Protein AF-A0A1V5H361-F1 (afdb_monomer)

Radius of gyration: 15.37 Å; Cα contacts (8 Å, |Δi|>4): 49; chains: 1; bounding box: 31×24×44 Å

Foldseek 3Di:
DLVVVVVVLLVVLLVQCVVVLVVLLVVLLVCCLVVPPVCVVVSVVVNVVSLVVSVVVCCVPVVVVQVVVVVSVDHPVNSSVVSSVVSVVVSVVSNVVSNVVD

Mean predicted aligned error: 3.35 Å

Solvent-accessible surface area (backbone atoms only — not comparable to full-atom values): 5645 Å² total; per-residue (Å²): 115,72,65,63,52,52,52,50,53,53,50,60,60,44,59,80,46,45,66,62,50,50,55,51,45,52,53,44,28,53,50,31,43,74,66,34,77,82,44,44,67,60,46,53,51,52,49,53,51,51,50,53,51,48,52,51,51,48,54,67,80,42,53,75,57,51,57,63,44,40,78,76,74,41,50,74,65,55,55,48,53,54,47,53,52,51,50,50,52,52,44,53,52,48,46,53,50,29,59,75,73,91

Structure (mmCIF, N/CA/C/O backbone):
data_AF-A0A1V5H361-F1
#
_entry.id   AF-A0A1V5H361-F1
#
loop_
_atom_site.group_PDB
_atom_site.id
_atom_site.type_symbol
_atom_site.label_atom_id
_atom_site.label_alt_id
_atom_site.label_comp_id
_atom_site.label_asym_id
_atom_site.label_entity_id
_atom_site.label_seq_id
_atom_site.pdbx_PDB_ins_code
_atom_site.Cartn_x
_atom_site.Cartn_y
_atom_site.Cartn_z
_atom_site.occupancy
_atom_site.B_iso_or_equiv
_atom_site.auth_seq_id
_atom_site.auth_comp_id
_atom_site.auth_asym_id
_atom_site.auth_atom_id
_atom_site.pdbx_PDB_model_num
ATOM 1 N N . MET A 1 1 ? 3.035 12.716 22.042 1.00 64.00 1 MET A N 1
ATOM 2 C CA . MET A 1 1 ? 2.766 11.291 22.373 1.00 64.00 1 MET A CA 1
ATOM 3 C C . MET A 1 1 ? 1.515 10.688 21.706 1.00 64.00 1 MET A C 1
ATOM 5 O O . MET A 1 1 ? 1.587 9.535 21.302 1.00 64.00 1 MET A O 1
ATOM 9 N N . LYS A 1 2 ? 0.393 11.415 21.514 1.00 77.88 2 LYS A N 1
ATOM 10 C CA . LYS A 1 2 ? -0.813 10.884 20.818 1.00 77.88 2 LYS A CA 1
ATOM 11 C C . LYS A 1 2 ? -0.576 10.493 19.344 1.00 77.88 2 LYS A C 1
ATOM 13 O O . LYS A 1 2 ? -1.083 9.472 18.900 1.00 77.88 2 LYS A O 1
ATOM 18 N N . PHE A 1 3 ? 0.237 11.259 18.613 1.00 83.25 3 PHE A N 1
ATOM 19 C CA . PHE A 1 3 ? 0.537 11.011 17.194 1.00 83.25 3 PHE A CA 1
ATOM 20 C C . PHE A 1 3 ? 1.268 9.677 16.944 1.00 83.25 3 PHE A C 1
ATOM 22 O O . PHE A 1 3 ? 0.835 8.878 16.122 1.00 83.25 3 PHE A O 1
ATOM 29 N N . ILE A 1 4 ? 2.312 9.385 17.728 1.00 89.56 4 ILE A N 1
ATOM 30 C CA . ILE A 1 4 ? 3.078 8.125 17.648 1.00 89.56 4 ILE A CA 1
ATOM 31 C C . ILE A 1 4 ? 2.168 6.913 17.892 1.00 89.56 4 ILE A C 1
ATOM 33 O O . ILE A 1 4 ? 2.276 5.894 17.212 1.00 89.56 4 ILE A O 1
ATOM 37 N N . ARG A 1 5 ? 1.232 7.033 18.841 1.00 89.50 5 ARG A N 1
ATOM 38 C CA . ARG A 1 5 ? 0.237 5.991 19.110 1.00 89.50 5 ARG A CA 1
ATOM 39 C C . ARG A 1 5 ? -0.659 5.746 17.896 1.00 89.50 5 ARG A C 1
ATOM 41 O O . ARG A 1 5 ? -0.875 4.594 17.540 1.00 89.50 5 ARG A O 1
ATOM 48 N N . ASN A 1 6 ? -1.142 6.804 17.250 1.00 90.19 6 ASN A N 1
ATOM 49 C CA . ASN A 1 6 ? -1.996 6.692 16.067 1.00 90.19 6 ASN A CA 1
ATOM 50 C C . ASN A 1 6 ? -1.270 5.998 14.904 1.00 90.19 6 ASN A C 1
ATOM 52 O O . ASN A 1 6 ? -1.844 5.107 14.283 1.00 90.19 6 ASN A O 1
ATOM 56 N N . ILE A 1 7 ? 0.005 6.331 14.670 1.00 90.62 7 ILE A N 1
ATOM 57 C CA . ILE A 1 7 ? 0.843 5.640 13.675 1.00 90.62 7 ILE A CA 1
ATOM 58 C C . ILE A 1 7 ? 0.968 4.155 14.013 1.00 90.62 7 ILE A C 1
ATOM 60 O O . ILE A 1 7 ? 0.773 3.311 13.145 1.00 90.62 7 ILE A O 1
ATOM 64 N N . ARG A 1 8 ? 1.248 3.820 15.280 1.00 92.88 8 ARG A N 1
ATOM 65 C CA . ARG A 1 8 ? 1.363 2.422 15.715 1.00 92.88 8 ARG A CA 1
ATOM 66 C C . ARG A 1 8 ? 0.076 1.642 15.451 1.00 92.88 8 ARG A C 1
ATOM 68 O O . ARG A 1 8 ? 0.147 0.520 14.975 1.00 92.88 8 ARG A O 1
ATOM 75 N N . ILE A 1 9 ? -1.084 2.233 15.732 1.00 92.88 9 ILE A N 1
ATOM 76 C CA . ILE A 1 9 ? -2.389 1.595 15.513 1.00 92.88 9 ILE A CA 1
ATOM 77 C C . ILE A 1 9 ? -2.632 1.340 14.020 1.00 92.88 9 ILE A C 1
ATOM 79 O O . ILE A 1 9 ? -3.011 0.232 13.644 1.00 92.88 9 ILE A O 1
ATOM 83 N N . LEU A 1 10 ? -2.366 2.336 13.170 1.00 93.06 10 LEU A N 1
ATOM 84 C CA . LEU A 1 10 ? -2.469 2.187 11.715 1.00 93.06 10 LEU A CA 1
ATOM 85 C C . LEU A 1 10 ? -1.511 1.115 11.189 1.00 93.06 10 LEU A C 1
ATOM 87 O O . LEU A 1 10 ? -1.896 0.310 10.345 1.00 93.06 10 LEU A O 1
ATOM 91 N N . PHE A 1 11 ? -0.291 1.057 11.725 1.00 92.81 11 PHE A N 1
ATOM 92 C CA . PHE A 1 11 ? 0.686 0.033 11.371 1.00 92.81 11 PHE A CA 1
ATOM 93 C C . PHE A 1 11 ? 0.241 -1.371 11.800 1.00 92.81 11 PHE A C 1
ATOM 95 O O . PHE A 1 11 ? 0.367 -2.317 11.025 1.00 92.81 11 PHE A O 1
ATOM 102 N N . THR A 1 12 ? -0.340 -1.517 12.996 1.00 94.00 12 THR A N 1
ATOM 103 C CA . THR A 1 12 ? -0.924 -2.791 13.447 1.00 94.00 12 THR A CA 1
ATOM 104 C C . THR A 1 12 ? -2.021 -3.262 12.496 1.00 94.00 12 THR A C 1
ATOM 106 O O . THR A 1 12 ? -2.045 -4.440 12.148 1.00 94.00 12 THR A O 1
ATOM 109 N N . PHE A 1 13 ? -2.876 -2.350 12.023 1.00 94.19 13 PHE A N 1
ATOM 110 C CA . PHE A 1 13 ? -3.905 -2.675 11.037 1.00 94.19 13 PHE A CA 1
ATOM 111 C C . PHE A 1 13 ? -3.300 -3.051 9.673 1.00 94.19 13 PHE A C 1
ATOM 113 O O . PHE A 1 13 ? -3.669 -4.059 9.075 1.00 94.19 13 PHE A O 1
ATOM 120 N N . TYR A 1 14 ? -2.316 -2.290 9.195 1.00 93.50 14 TYR A N 1
ATOM 121 C CA . TYR A 1 14 ? -1.629 -2.563 7.929 1.00 93.50 14 TYR A CA 1
ATOM 122 C C . TYR A 1 14 ? -0.925 -3.935 7.918 1.00 93.50 14 TYR A C 1
ATOM 124 O O . TYR A 1 14 ? -0.842 -4.601 6.885 1.00 93.50 14 TYR A O 1
ATOM 132 N N . ARG A 1 15 ? -0.492 -4.423 9.089 1.00 92.81 15 ARG A N 1
ATOM 133 C CA . ARG A 1 15 ? 0.177 -5.722 9.243 1.00 92.81 15 ARG A CA 1
ATOM 134 C C . ARG A 1 15 ? -0.655 -6.917 8.766 1.00 92.81 15 ARG A C 1
ATOM 136 O O . ARG A 1 15 ? -0.058 -7.931 8.418 1.00 92.81 15 ARG A O 1
ATOM 143 N N . TYR A 1 16 ? -1.988 -6.828 8.714 1.00 92.38 16 TYR A N 1
ATOM 144 C CA . TYR A 1 16 ? -2.809 -7.951 8.235 1.00 92.38 16 TYR A CA 1
ATOM 145 C C . TYR A 1 16 ? -2.553 -8.307 6.767 1.00 92.38 16 TYR A C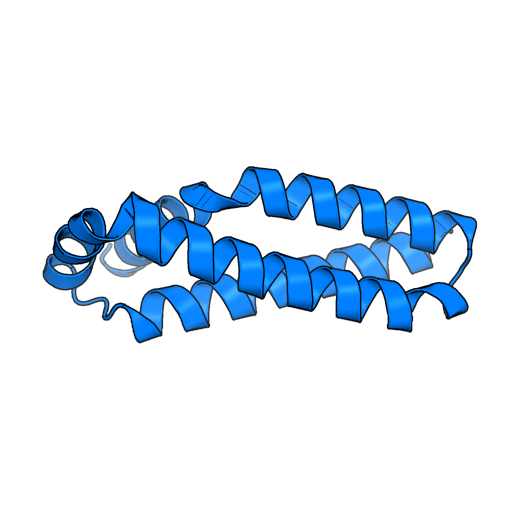 1
ATOM 147 O O . TYR A 1 16 ? -2.738 -9.462 6.398 1.00 92.38 16 TYR A O 1
ATOM 155 N N . PHE A 1 17 ? -2.137 -7.348 5.935 1.00 92.69 17 PHE A N 1
ATOM 156 C CA . PHE A 1 17 ? -1.958 -7.569 4.496 1.00 92.69 17 PHE A CA 1
ATOM 157 C C . PHE A 1 17 ? -0.622 -7.049 3.946 1.00 92.69 17 PHE A C 1
ATOM 159 O O . PHE A 1 17 ? -0.367 -7.178 2.750 1.00 92.69 17 PHE A O 1
ATOM 166 N N . ILE A 1 18 ? 0.264 -6.527 4.804 1.00 94.25 18 ILE A N 1
ATOM 167 C CA . ILE A 1 18 ? 1.575 -5.996 4.401 1.00 94.25 18 ILE A CA 1
ATOM 168 C C . ILE A 1 18 ? 2.401 -7.004 3.591 1.00 94.25 18 ILE A C 1
ATOM 170 O O . ILE A 1 18 ? 2.980 -6.637 2.576 1.00 94.25 18 ILE A O 1
ATOM 174 N N . TRP A 1 19 ? 2.420 -8.277 3.993 1.00 92.94 19 TRP A N 1
ATOM 175 C CA . TRP A 1 19 ? 3.198 -9.311 3.305 1.00 92.94 19 TRP A CA 1
ATOM 176 C C . TRP A 1 19 ? 2.664 -9.592 1.905 1.00 92.94 19 TRP A C 1
ATOM 178 O O . TRP A 1 19 ? 3.434 -9.636 0.950 1.00 92.94 19 TRP A O 1
ATOM 188 N N . VAL A 1 20 ? 1.339 -9.692 1.776 1.00 93.62 20 VAL A N 1
ATOM 189 C CA . VAL A 1 20 ? 0.671 -9.847 0.479 1.00 93.62 20 VAL A CA 1
ATOM 190 C C . VAL A 1 20 ? 0.996 -8.652 -0.415 1.00 93.62 20 VAL A C 1
ATOM 192 O O . VAL A 1 20 ? 1.393 -8.827 -1.564 1.00 93.62 20 VAL A O 1
ATOM 195 N N . SER A 1 21 ? 0.902 -7.437 0.129 1.00 94.94 21 SER A N 1
ATOM 196 C CA . SER A 1 21 ? 1.201 -6.216 -0.616 1.00 94.94 21 SER A CA 1
ATOM 197 C C . SER A 1 21 ? 2.662 -6.140 -1.069 1.00 94.94 21 SER A C 1
ATOM 199 O O . SER A 1 21 ? 2.920 -5.842 -2.233 1.00 94.94 21 SER A O 1
ATOM 201 N N . ILE A 1 22 ? 3.622 -6.467 -0.197 1.00 95.50 22 ILE A N 1
ATOM 202 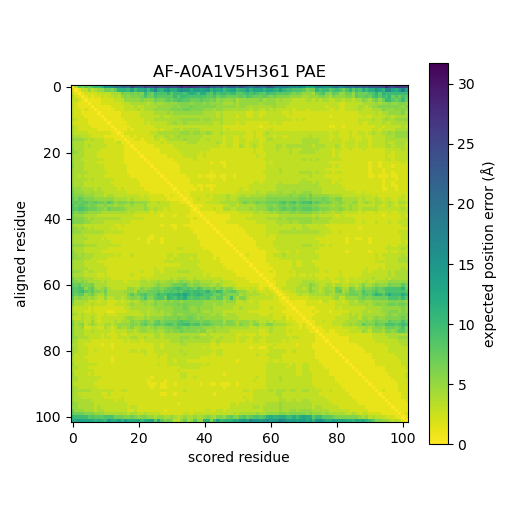C CA . ILE A 1 22 ? 5.056 -6.466 -0.525 1.00 95.50 22 ILE A CA 1
ATOM 203 C C . ILE A 1 22 ? 5.362 -7.465 -1.642 1.00 95.50 22 ILE A C 1
ATOM 205 O O . ILE A 1 22 ? 6.042 -7.101 -2.599 1.00 95.50 22 ILE A O 1
ATOM 209 N N . CYS A 1 23 ? 4.844 -8.694 -1.560 1.00 96.38 23 CYS A N 1
ATOM 210 C CA . CYS A 1 23 ? 5.057 -9.706 -2.595 1.00 96.38 23 CYS A CA 1
ATOM 211 C C . CYS A 1 23 ? 4.522 -9.250 -3.957 1.00 96.38 23 CYS A C 1
ATOM 213 O O . CYS A 1 23 ? 5.207 -9.386 -4.970 1.00 96.38 23 CYS A O 1
ATOM 215 N N . ILE A 1 24 ? 3.325 -8.659 -3.979 1.00 96.69 24 ILE A N 1
ATOM 216 C CA . ILE A 1 24 ? 2.712 -8.152 -5.211 1.00 96.69 24 ILE A CA 1
ATOM 217 C C . ILE A 1 24 ? 3.493 -6.955 -5.752 1.00 96.69 24 ILE A C 1
ATOM 219 O O . ILE A 1 24 ? 3.775 -6.904 -6.945 1.00 96.69 24 ILE A O 1
ATOM 223 N N . ASN A 1 25 ? 3.905 -6.023 -4.891 1.00 97.06 25 ASN A N 1
ATOM 224 C CA . ASN A 1 25 ? 4.710 -4.874 -5.299 1.00 97.06 25 ASN A CA 1
ATOM 225 C C . ASN A 1 25 ? 6.059 -5.314 -5.884 1.00 97.06 25 ASN A C 1
ATOM 227 O O . ASN A 1 25 ? 6.462 -4.790 -6.918 1.00 97.06 25 ASN A O 1
ATOM 231 N N . ALA A 1 26 ? 6.732 -6.291 -5.269 1.00 96.88 26 ALA A N 1
ATOM 232 C CA . ALA A 1 26 ? 7.994 -6.835 -5.765 1.00 96.88 26 ALA A CA 1
ATOM 233 C C . ALA A 1 26 ? 7.823 -7.540 -7.121 1.00 96.88 26 ALA A C 1
ATOM 235 O O . ALA A 1 26 ? 8.606 -7.303 -8.041 1.00 96.88 26 ALA A O 1
ATOM 236 N N . ALA A 1 27 ? 6.768 -8.348 -7.278 1.00 97.12 27 ALA A N 1
ATOM 237 C CA . ALA A 1 27 ? 6.447 -8.989 -8.552 1.00 97.12 27 ALA A CA 1
ATOM 238 C C . ALA A 1 27 ? 6.158 -7.950 -9.649 1.00 97.12 27 ALA A C 1
ATOM 240 O O . ALA A 1 27 ? 6.716 -8.031 -10.742 1.00 97.12 27 ALA A O 1
ATOM 241 N N . CYS A 1 28 ? 5.347 -6.930 -9.350 1.00 97.19 28 CYS A N 1
ATOM 242 C CA . CYS A 1 28 ? 5.074 -5.835 -10.278 1.00 97.19 28 CYS A CA 1
ATOM 243 C C . CYS A 1 28 ? 6.347 -5.067 -10.652 1.00 97.19 28 CYS A C 1
ATOM 245 O O . CYS A 1 28 ? 6.560 -4.789 -11.829 1.00 97.19 28 CYS A O 1
ATOM 247 N N . ALA A 1 29 ? 7.205 -4.757 -9.679 1.00 97.12 29 ALA A N 1
ATOM 248 C CA . ALA A 1 29 ? 8.469 -4.070 -9.918 1.00 97.12 29 ALA A CA 1
ATOM 249 C C . ALA A 1 29 ? 9.371 -4.866 -10.872 1.00 97.12 29 ALA A C 1
ATOM 251 O O . ALA A 1 29 ? 9.883 -4.308 -11.839 1.00 97.12 29 ALA A O 1
ATOM 252 N N . TYR A 1 30 ? 9.503 -6.177 -10.657 1.00 96.88 30 TYR A N 1
ATOM 253 C CA . TYR A 1 30 ? 10.283 -7.058 -11.527 1.00 96.88 30 TYR A CA 1
ATOM 254 C C . TYR A 1 30 ? 9.712 -7.141 -12.954 1.00 96.88 30 TYR A C 1
ATOM 256 O O . TYR A 1 30 ? 10.452 -7.068 -13.940 1.00 96.88 30 TYR A O 1
ATOM 264 N N . ILE A 1 31 ? 8.386 -7.247 -13.089 1.00 96.69 31 ILE A N 1
ATOM 265 C CA . ILE A 1 31 ? 7.725 -7.279 -14.403 1.00 96.69 31 ILE A CA 1
ATOM 266 C C . ILE A 1 31 ? 7.909 -5.941 -15.132 1.00 96.69 31 ILE A C 1
ATOM 268 O O . ILE A 1 31 ? 8.166 -5.936 -16.336 1.00 96.69 31 ILE A O 1
ATOM 272 N N . LEU A 1 32 ? 7.820 -4.812 -14.423 1.00 96.94 32 LEU A N 1
ATOM 273 C CA . LEU A 1 32 ? 8.062 -3.488 -14.999 1.00 96.94 32 LEU A CA 1
ATOM 274 C C . LEU A 1 32 ? 9.520 -3.321 -15.433 1.00 96.94 32 LEU A C 1
ATOM 276 O O . LEU A 1 32 ? 9.779 -2.828 -16.526 1.00 96.94 32 LEU A O 1
ATOM 280 N N . TRP A 1 33 ? 10.466 -3.748 -14.599 1.00 95.88 33 TRP A N 1
ATOM 281 C CA . TRP A 1 33 ? 11.893 -3.675 -14.899 1.00 95.88 33 TRP A CA 1
ATOM 282 C C . TRP A 1 33 ? 12.269 -4.529 -16.123 1.00 95.88 33 TRP A C 1
ATOM 284 O O . TRP A 1 33 ? 13.069 -4.111 -16.951 1.00 95.88 33 TRP A O 1
ATOM 294 N N . SER A 1 34 ? 11.632 -5.684 -16.328 1.00 95.31 34 SER A N 1
ATOM 295 C CA . SER A 1 34 ? 11.872 -6.517 -17.519 1.00 95.31 34 SER A CA 1
ATOM 296 C C . SER A 1 34 ? 11.159 -6.002 -18.780 1.00 95.31 34 SER A C 1
ATOM 298 O O . SER A 1 34 ? 11.784 -5.887 -19.834 1.00 95.31 34 SER A O 1
ATOM 300 N N . ASN A 1 35 ? 9.878 -5.629 -18.689 1.00 94.94 35 ASN A N 1
ATOM 301 C CA . ASN A 1 35 ? 9.033 -5.313 -19.855 1.00 94.94 35 ASN A CA 1
ATOM 302 C C . ASN A 1 35 ? 8.937 -3.812 -20.182 1.00 94.94 35 ASN A C 1
ATOM 304 O O . ASN A 1 35 ? 8.502 -3.432 -21.268 1.00 94.94 35 ASN A O 1
ATOM 308 N N . GLY A 1 36 ? 9.354 -2.940 -19.266 1.00 92.62 36 GLY A N 1
ATOM 309 C CA . GLY A 1 36 ? 9.269 -1.491 -19.406 1.00 92.62 36 GLY A CA 1
ATOM 310 C C . GLY A 1 36 ? 7.887 -0.909 -19.121 1.00 92.62 36 GLY A C 1
ATOM 311 O O . GLY A 1 36 ? 6.963 -1.584 -18.664 1.00 92.62 36 GLY A O 1
ATOM 312 N N . ILE A 1 37 ? 7.739 0.385 -19.421 1.00 94.6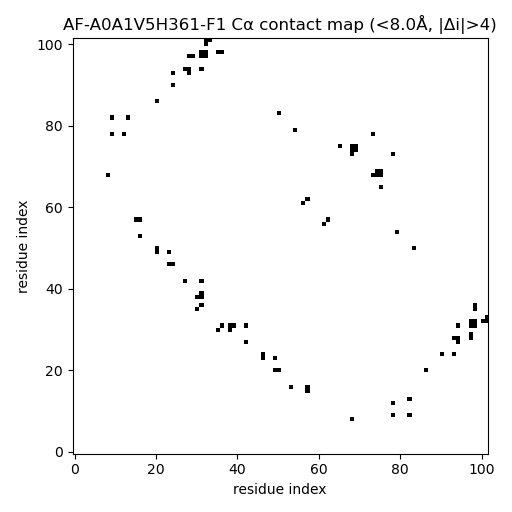2 37 ILE A N 1
ATOM 313 C CA . ILE A 1 37 ? 6.559 1.180 -19.049 1.00 94.62 37 ILE A CA 1
ATOM 314 C C . ILE A 1 37 ? 5.248 0.678 -19.677 1.00 94.62 37 ILE A C 1
ATOM 316 O O . ILE A 1 37 ? 4.181 0.875 -19.100 1.00 94.62 37 ILE A O 1
ATOM 320 N N . GLY A 1 38 ? 5.309 -0.032 -20.810 1.00 94.50 38 GLY A N 1
ATOM 321 C CA . GLY A 1 38 ? 4.129 -0.611 -21.463 1.00 94.50 38 GLY A CA 1
ATOM 322 C C . GLY A 1 38 ? 3.353 -1.590 -20.572 1.00 94.50 38 GLY A C 1
ATOM 323 O O . GLY A 1 38 ? 2.128 -1.665 -20.661 1.00 94.50 38 GLY A O 1
ATOM 324 N N . ALA A 1 39 ? 4.036 -2.273 -19.646 1.00 94.62 39 ALA A N 1
ATOM 325 C CA . ALA A 1 39 ? 3.404 -3.185 -18.692 1.00 94.62 39 ALA A CA 1
ATOM 326 C C . ALA A 1 39 ? 2.670 -2.459 -17.545 1.00 94.62 39 ALA A C 1
ATOM 328 O O . ALA A 1 39 ? 1.802 -3.051 -16.901 1.00 94.62 39 ALA A O 1
ATOM 329 N N . TYR A 1 40 ? 2.961 -1.174 -17.297 1.00 95.25 40 TYR A N 1
ATOM 330 C CA . TYR A 1 40 ? 2.471 -0.437 -16.126 1.00 95.25 40 TYR A CA 1
ATOM 331 C C . TYR A 1 40 ? 0.945 -0.448 -15.998 1.00 95.25 40 TYR A C 1
ATOM 333 O O . TYR A 1 40 ? 0.423 -0.669 -14.907 1.00 95.25 40 TYR A O 1
ATOM 341 N N . LYS A 1 41 ? 0.216 -0.265 -17.108 1.00 96.56 41 LYS A N 1
ATOM 342 C CA . LYS A 1 41 ? -1.255 -0.244 -17.094 1.00 96.56 41 LYS A CA 1
ATOM 343 C C . LYS A 1 41 ? -1.827 -1.546 -16.524 1.00 96.56 41 LYS A C 1
ATOM 345 O O . LYS A 1 41 ? -2.717 -1.495 -15.682 1.00 96.56 41 LYS A O 1
ATOM 350 N N . GLY A 1 42 ? -1.306 -2.696 -16.954 1.00 97.00 42 GLY A N 1
ATOM 351 C CA . GLY A 1 42 ? -1.737 -4.003 -16.449 1.00 97.00 42 GLY A CA 1
ATOM 352 C C . GLY A 1 42 ? -1.373 -4.202 -14.978 1.00 97.00 42 GLY A C 1
ATOM 353 O O . GLY A 1 42 ? -2.207 -4.634 -14.185 1.00 97.00 42 GLY A O 1
ATOM 354 N N . LEU A 1 43 ? -0.158 -3.806 -14.593 1.00 97.06 43 LEU A N 1
ATOM 355 C CA . LEU A 1 43 ? 0.331 -3.912 -13.216 1.00 97.06 43 LEU A CA 1
ATOM 356 C C . LEU A 1 43 ? -0.453 -3.027 -12.239 1.00 97.06 43 LEU A C 1
ATOM 358 O O . LEU A 1 43 ? -0.715 -3.432 -11.109 1.00 97.06 43 LEU A O 1
ATOM 362 N N . PHE A 1 44 ? -0.882 -1.845 -12.679 1.00 96.56 44 PHE A N 1
ATOM 363 C CA . PHE A 1 44 ? -1.731 -0.958 -11.889 1.00 96.56 44 PHE A CA 1
ATOM 364 C C . PHE A 1 44 ? -3.104 -1.587 -11.608 1.00 96.56 44 PHE A C 1
ATOM 366 O O . PHE A 1 44 ? -3.577 -1.567 -10.471 1.00 96.56 44 PHE A O 1
ATOM 373 N N . TRP A 1 45 ? -3.725 -2.213 -12.613 1.00 97.19 45 TRP A N 1
ATOM 374 C CA . TRP A 1 45 ? -4.980 -2.947 -12.418 1.00 97.19 45 TRP A CA 1
ATOM 375 C C . TRP A 1 45 ? -4.808 -4.164 -11.508 1.00 97.19 45 TRP A C 1
ATOM 377 O O . TRP A 1 45 ? -5.628 -4.368 -10.613 1.00 97.19 45 TRP A O 1
ATOM 387 N N . LEU A 1 46 ? -3.721 -4.925 -11.671 1.00 96.19 46 LEU A N 1
ATOM 388 C CA . LEU A 1 46 ? -3.377 -6.023 -10.765 1.00 96.19 46 LEU A CA 1
ATOM 389 C C . LEU A 1 46 ? -3.260 -5.524 -9.317 1.00 96.19 46 LEU A C 1
ATOM 391 O O . LEU A 1 46 ? -3.811 -6.137 -8.399 1.00 96.19 46 LEU A O 1
ATOM 395 N N . LYS A 1 47 ? -2.605 -4.374 -9.111 1.00 96.56 47 LYS A N 1
ATOM 396 C CA . LYS A 1 47 ? -2.487 -3.754 -7.791 1.00 96.56 47 LYS A CA 1
ATOM 397 C C . LYS A 1 47 ? -3.852 -3.389 -7.208 1.00 96.56 47 LYS A C 1
ATOM 399 O O . LYS A 1 47 ? -4.126 -3.748 -6.063 1.00 96.56 47 LYS A O 1
ATOM 404 N N . LEU A 1 48 ? -4.726 -2.739 -7.974 1.00 96.31 48 LEU A N 1
ATOM 405 C CA . LEU A 1 48 ? -6.078 -2.397 -7.514 1.00 96.31 48 LEU A CA 1
ATOM 406 C C . LEU A 1 48 ? -6.898 -3.636 -7.133 1.00 96.31 48 LEU A C 1
ATOM 408 O O . LEU A 1 48 ? -7.545 -3.642 -6.085 1.00 96.31 48 LEU A O 1
ATOM 412 N N . LEU A 1 49 ? -6.830 -4.703 -7.933 1.00 96.88 49 LEU A N 1
ATOM 413 C CA . LEU A 1 49 ? -7.506 -5.963 -7.619 1.00 96.88 49 LEU A CA 1
ATOM 414 C C . LEU A 1 49 ? -6.974 -6.581 -6.322 1.00 96.88 49 LEU A C 1
ATOM 416 O O . LEU A 1 49 ? -7.760 -7.015 -5.481 1.00 96.88 49 LEU A O 1
ATOM 420 N N . SER A 1 50 ? -5.656 -6.559 -6.111 1.00 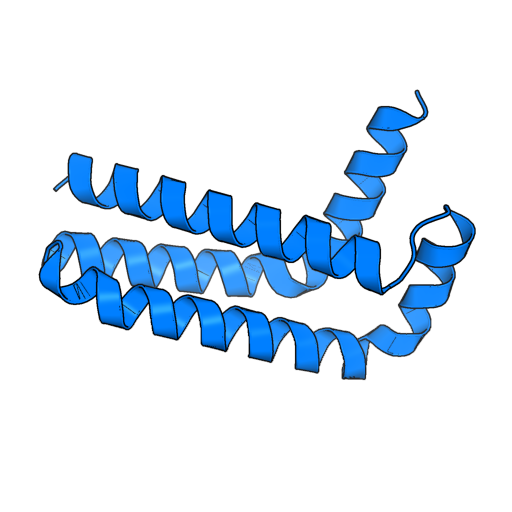95.69 50 SER A N 1
ATOM 421 C CA . SER A 1 50 ? -5.049 -7.070 -4.877 1.00 95.69 50 SER A CA 1
ATOM 422 C C . SER A 1 50 ? -5.488 -6.309 -3.625 1.00 95.69 50 SER A C 1
ATOM 424 O O . SER A 1 50 ? -5.708 -6.910 -2.570 1.00 95.69 50 SER A O 1
ATOM 426 N N . LEU A 1 51 ? -5.671 -4.992 -3.743 1.00 95.62 51 LEU A N 1
ATOM 427 C CA . LEU A 1 51 ? -6.188 -4.155 -2.667 1.00 95.62 51 LEU A CA 1
ATOM 428 C C . LEU A 1 51 ? -7.650 -4.480 -2.361 1.00 95.62 51 LEU A C 1
ATOM 430 O O . LEU A 1 51 ? -8.007 -4.613 -1.193 1.00 95.62 51 LEU A O 1
ATOM 434 N N . GLY A 1 52 ? -8.478 -4.676 -3.392 1.00 95.56 52 GLY A N 1
ATOM 435 C CA . GLY A 1 52 ? -9.862 -5.126 -3.227 1.00 95.56 52 GLY A CA 1
ATOM 436 C C . GLY A 1 52 ? -9.959 -6.499 -2.556 1.00 95.56 52 GLY A C 1
ATOM 437 O O . GLY A 1 52 ? -10.748 -6.680 -1.628 1.00 95.56 52 GLY A O 1
ATOM 438 N N . ALA A 1 53 ? -9.110 -7.446 -2.958 1.00 95.12 53 ALA A N 1
ATOM 439 C CA . ALA A 1 53 ? -9.044 -8.770 -2.347 1.00 95.12 53 ALA A CA 1
ATOM 440 C C . ALA A 1 53 ? -8.600 -8.693 -0.876 1.00 95.12 53 ALA A C 1
ATOM 442 O O . ALA A 1 53 ? -9.231 -9.289 -0.005 1.00 95.12 53 ALA A O 1
ATOM 443 N N . SER A 1 54 ? -7.574 -7.892 -0.576 1.00 94.81 54 SER A N 1
ATOM 444 C CA . SER A 1 54 ? -7.110 -7.652 0.798 1.00 94.81 54 SER A CA 1
ATOM 445 C C . SER A 1 54 ? -8.206 -7.012 1.653 1.00 94.81 54 SER A C 1
ATOM 447 O O . SER A 1 54 ? -8.431 -7.427 2.790 1.00 94.81 54 SER A O 1
ATOM 449 N N . PHE A 1 55 ? -8.935 -6.045 1.084 1.00 95.44 55 PHE A N 1
ATOM 450 C CA . PHE A 1 55 ? -10.093 -5.415 1.711 1.00 95.44 55 PHE A CA 1
ATOM 451 C C . PHE A 1 55 ? -11.163 -6.430 2.088 1.00 95.44 55 PHE A C 1
ATOM 453 O O . PHE A 1 55 ? -11.615 -6.456 3.233 1.00 95.44 55 PHE A O 1
ATOM 460 N N . TYR A 1 56 ? -11.555 -7.276 1.141 1.00 95.19 56 TYR A N 1
ATOM 461 C CA . TYR A 1 56 ? -12.565 -8.298 1.364 1.00 95.19 56 TYR A CA 1
ATOM 462 C C . TYR A 1 56 ? -12.132 -9.305 2.439 1.00 95.19 56 TYR A C 1
ATOM 464 O O . TYR A 1 56 ? -12.843 -9.488 3.426 1.00 95.19 56 TYR A O 1
ATOM 472 N N . LEU A 1 57 ? -10.932 -9.879 2.307 1.00 93.38 57 LEU A N 1
ATOM 473 C CA . LEU A 1 57 ? -10.427 -10.906 3.221 1.00 93.38 57 LEU A CA 1
ATOM 474 C C . LEU A 1 57 ? -10.303 -10.386 4.657 1.00 93.38 57 LEU A C 1
ATOM 476 O O . LEU A 1 57 ? -10.797 -11.010 5.592 1.00 93.38 57 LEU A O 1
ATOM 480 N N . VAL A 1 58 ? -9.694 -9.218 4.858 1.00 93.88 58 VAL A N 1
ATOM 481 C CA . VAL A 1 58 ? -9.553 -8.655 6.209 1.00 93.88 58 VAL A CA 1
ATOM 482 C C . VAL A 1 58 ? -10.922 -8.283 6.786 1.00 93.88 58 VAL A C 1
ATOM 484 O O . VAL A 1 58 ? -11.165 -8.502 7.970 1.00 93.88 58 VAL A O 1
ATOM 487 N N . ASN A 1 59 ? -11.853 -7.773 5.975 1.00 93.25 59 ASN A N 1
ATOM 488 C CA . ASN A 1 59 ? -13.195 -7.454 6.463 1.00 93.25 59 ASN A CA 1
ATOM 489 C C . ASN A 1 59 ? -13.977 -8.675 6.944 1.00 93.25 59 ASN A C 1
ATOM 491 O O . ASN A 1 59 ? -14.734 -8.539 7.906 1.00 93.25 59 ASN A O 1
ATOM 495 N N . GLU A 1 60 ? -13.804 -9.815 6.278 1.00 92.25 60 GLU A N 1
ATOM 496 C CA . GLU A 1 60 ? -14.487 -11.059 6.618 1.00 92.25 60 GLU A CA 1
ATOM 497 C C . GLU A 1 60 ? -13.826 -11.727 7.831 1.00 92.25 60 GLU A C 1
ATOM 499 O O . GLU A 1 60 ? -14.460 -11.930 8.867 1.00 92.25 60 GLU A O 1
ATOM 504 N N . PHE A 1 61 ? -12.513 -11.963 7.767 1.00 89.31 61 PHE A N 1
ATOM 505 C CA . PHE A 1 61 ? -11.791 -12.731 8.786 1.00 89.31 61 PHE A CA 1
ATOM 506 C C . PHE A 1 61 ? -11.430 -11.931 10.045 1.00 89.31 61 PHE A C 1
ATOM 508 O O . PHE A 1 61 ? -11.182 -12.520 11.097 1.00 89.31 61 PHE A O 1
ATOM 515 N N . LYS A 1 62 ? -11.373 -10.594 9.973 1.00 87.38 62 LYS A N 1
ATOM 516 C CA . LYS A 1 62 ? -10.939 -9.718 11.082 1.00 87.38 62 LYS A CA 1
ATOM 517 C C . LYS A 1 62 ? -12.024 -8.757 11.558 1.00 87.38 62 LYS A C 1
ATOM 519 O O . LYS A 1 62 ? -11.735 -7.770 12.234 1.00 87.38 62 LYS A O 1
ATOM 524 N N . LYS A 1 63 ? -13.294 -9.076 11.284 1.00 85.62 63 LYS A N 1
ATOM 525 C CA . LYS A 1 63 ? -14.451 -8.240 11.640 1.00 85.62 63 LYS A CA 1
ATOM 526 C C . LYS A 1 63 ? -14.516 -7.871 13.129 1.00 85.62 63 LYS A C 1
ATOM 528 O O . LYS A 1 63 ? -14.882 -6.748 13.464 1.00 85.62 63 LYS A O 1
ATOM 533 N N . GLN A 1 64 ? -14.154 -8.798 14.015 1.00 87.81 64 GLN A N 1
ATOM 534 C CA . GLN A 1 64 ? -14.206 -8.587 15.468 1.00 87.81 64 GLN A CA 1
ATOM 535 C C . GLN A 1 64 ? -13.129 -7.608 15.962 1.00 87.81 64 GLN A C 1
ATOM 537 O O . GLN A 1 64 ? -13.348 -6.874 16.924 1.00 87.81 64 GLN A O 1
ATOM 542 N N . GLU A 1 65 ? -11.992 -7.526 15.265 1.00 88.69 65 GLU A N 1
ATOM 543 C CA . GLU A 1 65 ? -10.875 -6.669 15.667 1.00 88.69 65 GLU A CA 1
ATOM 544 C C . GLU A 1 65 ? -11.169 -5.179 15.399 1.00 88.69 65 GLU A C 1
ATOM 546 O O . GLU A 1 65 ? -10.548 -4.317 16.012 1.00 88.69 65 GLU A O 1
ATOM 551 N N . TYR A 1 66 ? -12.185 -4.835 14.589 1.00 90.62 66 TYR A N 1
ATOM 552 C CA . TYR A 1 66 ? -12.599 -3.437 14.378 1.00 90.62 66 TYR A CA 1
ATOM 553 C C . TYR A 1 66 ? -13.043 -2.722 15.658 1.00 90.62 66 TYR A C 1
ATOM 555 O O . TYR A 1 66 ? -12.868 -1.506 15.755 1.00 90.62 66 TYR A O 1
ATOM 563 N N . PHE A 1 67 ? -13.566 -3.450 16.651 1.00 90.06 67 PHE A N 1
ATOM 564 C CA . PHE A 1 67 ? -13.957 -2.859 17.932 1.00 90.06 67 PHE A CA 1
ATOM 565 C C . PHE A 1 67 ? -12.752 -2.288 18.692 1.00 90.06 67 PHE A C 1
ATOM 567 O O . PHE A 1 67 ? -12.834 -1.199 19.258 1.00 90.06 67 PHE A O 1
ATOM 574 N N . TYR A 1 68 ? -11.603 -2.970 18.626 1.00 91.69 68 TYR A N 1
ATOM 575 C CA . TYR A 1 68 ? -10.355 -2.483 19.213 1.00 91.69 68 TYR A CA 1
ATOM 576 C C . TYR A 1 68 ? -9.986 -1.111 18.642 1.00 91.69 68 TYR A C 1
ATOM 578 O O . TYR A 1 68 ? -9.762 -0.167 19.394 1.00 91.69 68 TYR A O 1
ATOM 586 N N . TYR A 1 69 ? -9.989 -0.970 17.316 1.00 92.00 69 TYR A N 1
ATOM 587 C CA . TYR A 1 69 ? -9.619 0.281 16.653 1.00 92.00 69 TYR A CA 1
ATOM 588 C C . TYR A 1 69 ? -10.629 1.412 16.893 1.00 92.00 69 TYR A C 1
ATOM 590 O O . TYR A 1 69 ? -10.231 2.571 17.045 1.00 92.00 69 TYR A O 1
ATOM 598 N N . TYR A 1 70 ? -11.917 1.075 16.988 1.00 91.44 70 TYR A N 1
ATOM 599 C CA . TYR A 1 70 ? -12.971 2.036 17.301 1.00 91.44 70 TYR A CA 1
ATOM 600 C C . TYR A 1 70 ? -12.776 2.677 18.681 1.00 91.44 70 TYR A C 1
ATOM 602 O O . TYR A 1 70 ? -12.888 3.895 18.806 1.00 91.44 70 TYR A O 1
ATOM 610 N N . ASN A 1 71 ? -12.362 1.899 19.687 1.00 92.19 71 ASN A N 1
ATOM 611 C CA . ASN A 1 71 ? -12.066 2.409 21.033 1.00 92.19 71 ASN A CA 1
ATOM 612 C C . ASN A 1 71 ? -10.904 3.418 21.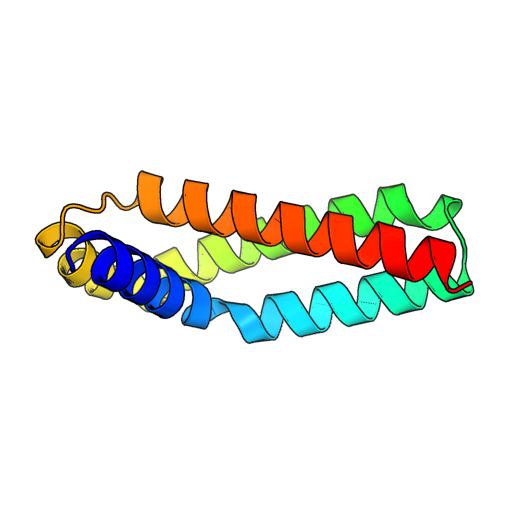061 1.00 92.19 71 ASN A C 1
ATOM 614 O O . ASN A 1 71 ? -10.807 4.233 21.977 1.00 92.19 71 ASN A O 1
ATOM 618 N N . PHE A 1 72 ? -10.037 3.406 20.045 1.00 89.25 72 PHE A N 1
ATOM 619 C CA . PHE A 1 72 ? -8.978 4.402 19.871 1.00 89.25 72 PHE A CA 1
ATOM 620 C C . PHE A 1 72 ? -9.387 5.605 19.004 1.00 89.25 72 PHE A C 1
ATOM 622 O O . PHE A 1 72 ? -8.551 6.472 18.745 1.00 89.25 72 PHE A O 1
ATOM 629 N N . GLY A 1 73 ? -10.652 5.684 18.580 1.00 91.19 73 GLY A N 1
ATOM 630 C CA . GLY A 1 73 ? -11.204 6.783 17.784 1.00 91.19 73 GLY A CA 1
ATOM 631 C C . GLY A 1 73 ? -11.088 6.598 16.269 1.00 91.19 73 GLY A C 1
ATOM 632 O O . GLY A 1 73 ? -11.366 7.535 15.523 1.00 91.19 73 GLY A O 1
ATOM 633 N N . PHE A 1 74 ? -10.688 5.415 15.790 1.00 92.19 74 PHE A N 1
ATOM 634 C CA . PHE A 1 74 ? -10.605 5.130 14.359 1.00 92.19 74 PHE A CA 1
ATOM 635 C C . PHE A 1 74 ? -11.855 4.407 13.864 1.00 92.19 74 PHE A C 1
ATOM 637 O O . PHE A 1 74 ? -12.155 3.285 14.268 1.00 92.19 74 PHE A O 1
ATOM 644 N N . SER A 1 75 ? -12.565 5.024 12.919 1.00 92.88 75 SER A N 1
ATOM 645 C CA . SER A 1 75 ? -13.638 4.337 12.204 1.00 92.88 75 SER A CA 1
ATOM 646 C C . SER A 1 75 ? -13.065 3.327 11.208 1.00 92.88 75 SER A C 1
ATOM 648 O O . SER A 1 75 ? -11.993 3.529 10.629 1.00 92.88 75 SER A O 1
ATOM 650 N N . LYS A 1 76 ? -13.827 2.265 10.931 1.00 92.25 76 LYS A N 1
ATOM 651 C CA . LYS A 1 76 ? -13.491 1.263 9.907 1.00 92.25 76 LYS A CA 1
ATOM 652 C C . LYS A 1 76 ? -13.1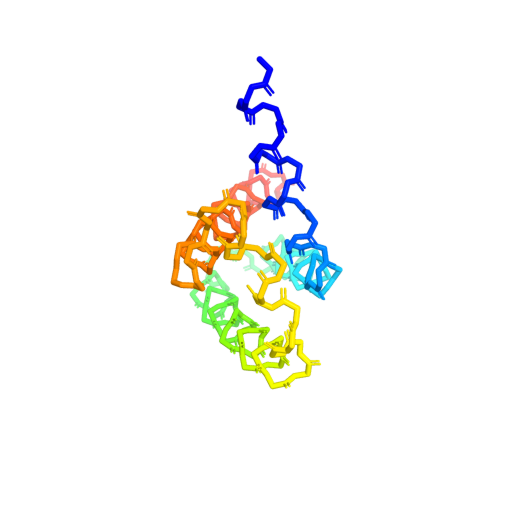31 1.901 8.557 1.00 92.25 76 LYS A C 1
ATOM 654 O O . LYS A 1 76 ? -12.170 1.489 7.916 1.00 92.25 76 LYS A O 1
ATOM 659 N N . LYS A 1 77 ? -13.891 2.921 8.139 1.00 93.12 77 LYS A N 1
ATOM 660 C CA . LYS A 1 77 ? -13.654 3.651 6.884 1.00 93.12 77 LYS A CA 1
ATOM 661 C C . LYS A 1 77 ? -12.312 4.384 6.907 1.00 93.12 77 LYS A C 1
ATOM 663 O O . LYS A 1 77 ? -11.565 4.295 5.942 1.00 93.12 77 LYS A O 1
ATOM 668 N N . SER A 1 78 ? -11.997 5.069 8.008 1.00 93.38 78 SER A N 1
ATOM 669 C CA . SER A 1 78 ? -10.742 5.814 8.149 1.00 93.38 78 SER A CA 1
ATOM 670 C C . SER A 1 78 ? -9.519 4.894 8.086 1.00 93.38 78 SER A C 1
ATOM 672 O O . SER A 1 78 ? -8.593 5.195 7.338 1.00 93.38 78 SER A O 1
ATOM 674 N N . LEU A 1 79 ? -9.543 3.745 8.778 1.00 94.69 79 LEU A N 1
ATOM 675 C CA . LEU A 1 79 ? -8.458 2.751 8.718 1.00 94.69 79 LEU A CA 1
ATOM 676 C C . LEU A 1 79 ? -8.175 2.314 7.282 1.00 94.69 79 LEU A C 1
ATOM 678 O O . LEU A 1 79 ? -7.029 2.345 6.838 1.00 94.69 79 LEU A O 1
ATOM 682 N N . TRP A 1 80 ? -9.228 1.937 6.555 1.00 95.81 80 TRP A N 1
ATOM 683 C CA . TRP A 1 80 ? -9.107 1.465 5.183 1.00 95.81 80 TRP A CA 1
ATOM 684 C C . TRP A 1 80 ? -8.639 2.558 4.232 1.00 95.81 80 TRP A C 1
ATOM 686 O O . TRP A 1 80 ? -7.695 2.329 3.491 1.00 95.81 80 TRP A O 1
ATOM 696 N N . ILE A 1 81 ? -9.228 3.756 4.276 1.00 95.06 81 ILE A N 1
ATOM 697 C CA . ILE A 1 81 ? -8.806 4.859 3.400 1.00 95.06 81 ILE A CA 1
ATOM 698 C C . ILE A 1 81 ? -7.327 5.178 3.629 1.00 95.06 81 ILE A C 1
ATOM 700 O O . ILE A 1 81 ? -6.564 5.215 2.671 1.00 95.06 81 ILE A O 1
ATOM 704 N N . ILE A 1 82 ? -6.904 5.348 4.886 1.00 94.94 82 ILE A N 1
ATOM 705 C CA . ILE A 1 82 ? -5.515 5.704 5.201 1.00 94.94 82 ILE A CA 1
ATOM 706 C C . ILE A 1 82 ? -4.554 4.607 4.734 1.00 94.94 82 ILE A C 1
ATOM 708 O O . ILE A 1 82 ? -3.551 4.909 4.093 1.00 94.94 82 ILE A O 1
ATOM 712 N N . THR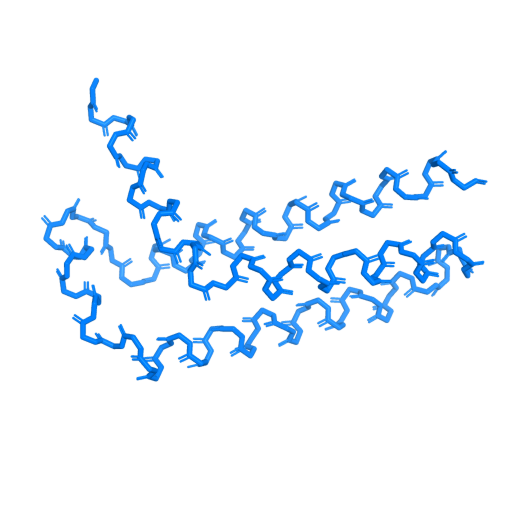 A 1 83 ? -4.855 3.339 5.026 1.00 94.94 83 THR A N 1
ATOM 713 C CA . THR A 1 83 ? -3.952 2.233 4.675 1.00 94.94 83 THR A CA 1
ATOM 714 C C . THR A 1 83 ? -3.922 1.920 3.185 1.00 94.94 83 THR A C 1
ATOM 716 O O . THR A 1 83 ? -2.838 1.697 2.661 1.00 94.94 83 THR A O 1
ATOM 719 N N . LEU A 1 84 ? -5.055 1.966 2.480 1.00 95.38 84 LEU A N 1
ATOM 720 C CA . LEU A 1 84 ? -5.100 1.756 1.028 1.00 95.38 84 LEU A CA 1
ATOM 721 C C . LEU A 1 84 ? -4.400 2.883 0.270 1.00 95.38 84 LEU A C 1
ATOM 723 O O . LEU A 1 84 ? -3.660 2.619 -0.673 1.00 95.38 84 LEU A O 1
ATOM 727 N N . VAL A 1 85 ? -4.609 4.136 0.686 1.00 96.12 85 VAL A N 1
ATOM 728 C CA . VAL A 1 85 ? -3.938 5.291 0.077 1.00 96.12 85 VAL A CA 1
ATOM 729 C C . VAL A 1 85 ? -2.432 5.200 0.300 1.00 96.12 85 VAL A C 1
ATOM 731 O O . VAL A 1 85 ? -1.667 5.326 -0.653 1.00 96.12 85 VAL A O 1
ATOM 734 N N . PHE A 1 86 ? -1.998 4.924 1.531 1.00 95.69 86 PHE A N 1
ATOM 735 C CA . PHE A 1 86 ? -0.582 4.729 1.844 1.00 95.69 86 PHE A CA 1
ATOM 736 C C . PHE A 1 86 ? 0.048 3.602 1.011 1.00 95.69 86 PHE A C 1
ATOM 738 O O . PHE A 1 86 ? 1.119 3.781 0.436 1.00 95.69 86 PHE A O 1
ATOM 745 N N . ASP A 1 87 ? -0.638 2.466 0.898 1.00 95.88 87 ASP A N 1
ATOM 746 C CA . ASP A 1 87 ? -0.174 1.310 0.135 1.00 95.88 87 ASP A CA 1
ATOM 747 C C . ASP A 1 87 ? -0.068 1.591 -1.376 1.00 95.88 87 ASP A C 1
ATOM 749 O O . ASP A 1 87 ? 0.905 1.195 -2.021 1.00 95.88 87 ASP A O 1
ATOM 753 N N . LEU A 1 88 ? -1.019 2.350 -1.934 1.00 96.12 88 LEU A N 1
ATOM 754 C CA . LEU A 1 88 ? -0.953 2.831 -3.316 1.00 96.12 88 LEU A CA 1
ATOM 755 C C . LEU A 1 88 ? 0.229 3.777 -3.541 1.00 96.12 88 LEU A C 1
ATOM 757 O O . LEU A 1 88 ? 0.920 3.646 -4.548 1.00 96.12 88 LEU A O 1
ATOM 761 N N . PHE A 1 89 ? 0.498 4.700 -2.615 1.00 97.00 89 PHE A N 1
ATOM 762 C CA . PHE A 1 89 ? 1.667 5.579 -2.715 1.00 97.00 89 PHE A CA 1
ATOM 763 C C . PHE A 1 89 ? 2.981 4.798 -2.652 1.00 97.00 89 PHE A C 1
ATOM 765 O O . PHE A 1 89 ? 3.885 5.073 -3.441 1.00 97.00 89 PHE A O 1
ATOM 772 N N . LEU A 1 90 ? 3.077 3.795 -1.771 1.00 96.38 90 LEU A N 1
ATOM 773 C CA . LEU A 1 90 ? 4.228 2.891 -1.736 1.00 96.38 90 LEU A CA 1
ATOM 774 C C . LEU A 1 90 ? 4.406 2.158 -3.066 1.00 96.38 90 LEU A C 1
ATOM 776 O O . LEU A 1 90 ? 5.520 2.100 -3.582 1.00 96.38 90 LEU A O 1
ATOM 780 N N . PHE A 1 91 ? 3.320 1.637 -3.640 1.00 97.38 91 PHE A N 1
ATOM 781 C CA . PHE A 1 91 ? 3.358 1.002 -4.953 1.00 97.38 91 PHE A CA 1
ATOM 782 C C . PHE A 1 91 ? 3.873 1.967 -6.026 1.00 97.38 91 PHE A C 1
ATOM 784 O O . PHE A 1 91 ? 4.831 1.637 -6.714 1.00 97.38 91 PHE A O 1
ATOM 791 N N . LEU A 1 92 ? 3.312 3.174 -6.133 1.00 96.94 92 LEU A N 1
ATOM 792 C CA . LEU A 1 92 ? 3.759 4.175 -7.109 1.00 96.94 92 LEU A CA 1
ATOM 793 C C . LEU A 1 92 ? 5.246 4.513 -6.950 1.00 96.94 92 LEU A C 1
ATOM 795 O O . LEU A 1 92 ? 5.971 4.535 -7.941 1.00 96.94 92 LEU A O 1
ATOM 799 N N . GLY A 1 93 ? 5.713 4.718 -5.714 1.00 97.12 93 GLY A N 1
ATOM 800 C CA . GLY A 1 93 ? 7.125 4.970 -5.430 1.00 97.12 93 GLY A CA 1
ATOM 801 C C . GLY A 1 93 ? 8.027 3.828 -5.900 1.00 97.12 93 GLY A C 1
ATOM 802 O O . GLY A 1 93 ? 9.013 4.071 -6.592 1.00 97.12 93 GLY A O 1
ATOM 803 N N . ILE A 1 94 ? 7.654 2.579 -5.605 1.00 96.75 94 ILE A N 1
ATOM 804 C CA . ILE A 1 94 ? 8.389 1.391 -6.062 1.00 96.75 94 ILE A CA 1
ATOM 805 C C . ILE A 1 94 ? 8.410 1.307 -7.592 1.00 96.75 94 ILE A C 1
ATOM 807 O O . ILE A 1 94 ? 9.452 1.004 -8.162 1.00 96.75 94 ILE A O 1
ATOM 811 N N . MET A 1 95 ? 7.297 1.600 -8.268 1.00 97.06 95 MET A N 1
ATOM 812 C CA . MET A 1 95 ? 7.231 1.561 -9.733 1.00 97.06 95 MET A CA 1
ATOM 813 C C . MET A 1 95 ? 8.119 2.630 -10.379 1.00 97.06 95 MET A C 1
ATOM 815 O O . MET A 1 95 ? 8.793 2.345 -11.366 1.00 97.06 95 MET A O 1
ATOM 819 N N . ILE A 1 96 ? 8.164 3.839 -9.810 1.00 96.50 96 ILE A N 1
ATOM 820 C CA . ILE A 1 96 ? 9.059 4.910 -10.272 1.00 96.50 96 ILE A CA 1
ATOM 821 C C . ILE A 1 96 ? 10.521 4.486 -10.102 1.00 96.50 96 ILE A C 1
ATOM 823 O O . ILE A 1 96 ? 11.296 4.592 -11.050 1.00 96.50 96 ILE A O 1
ATOM 827 N N . LEU A 1 97 ? 10.888 3.955 -8.931 1.00 96.62 97 LEU A N 1
ATOM 828 C CA . LEU A 1 97 ? 12.248 3.471 -8.670 1.00 96.62 97 LEU A CA 1
ATOM 829 C C . LEU A 1 97 ? 12.628 2.316 -9.603 1.00 96.62 97 LEU A C 1
ATOM 831 O O . LEU A 1 97 ? 13.706 2.331 -10.185 1.00 96.62 97 LEU A O 1
ATOM 835 N N . ALA A 1 98 ? 11.734 1.344 -9.794 1.00 95.81 98 ALA A N 1
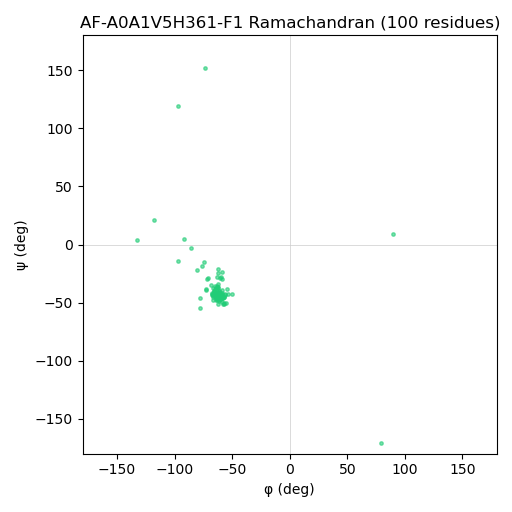ATOM 836 C CA . ALA A 1 98 ? 11.957 0.207 -10.685 1.00 95.81 98 ALA A CA 1
ATOM 837 C C . ALA A 1 98 ? 12.145 0.640 -12.145 1.00 95.81 98 ALA A C 1
ATOM 839 O O . ALA A 1 98 ? 12.928 0.031 -12.867 1.00 95.81 98 ALA A O 1
ATOM 840 N N . TYR A 1 99 ? 11.453 1.697 -12.577 1.00 94.56 99 TYR A N 1
ATOM 841 C CA . TYR A 1 99 ? 11.633 2.263 -13.909 1.00 94.56 99 TYR A CA 1
ATOM 842 C C . TYR A 1 99 ? 12.952 3.034 -14.050 1.00 94.56 99 TYR A C 1
ATOM 844 O O . TYR A 1 99 ? 13.590 2.942 -15.090 1.00 94.56 99 TYR A O 1
ATOM 852 N N . GLN A 1 100 ? 13.375 3.771 -13.018 1.00 94.81 100 GLN A N 1
ATOM 853 C CA . GLN A 1 100 ? 14.646 4.507 -13.023 1.00 94.81 100 GLN A CA 1
ATOM 854 C C . GLN A 1 100 ? 15.883 3.601 -12.929 1.00 94.81 100 GLN A C 1
ATOM 856 O O . GLN A 1 100 ? 16.943 3.976 -13.413 1.00 94.81 100 GLN A O 1
ATOM 861 N N . LEU A 1 101 ? 15.758 2.439 -12.280 1.00 93.81 101 LEU A N 1
ATOM 862 C CA . LEU A 1 101 ? 16.830 1.447 -12.109 1.00 93.81 101 LEU A CA 1
ATOM 863 C C . LEU A 1 101 ? 16.966 0.468 -13.289 1.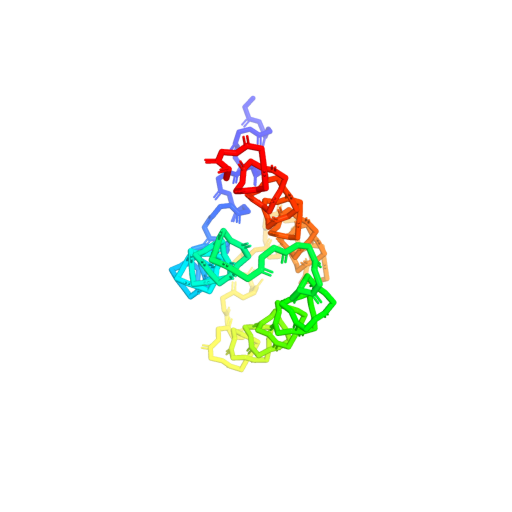00 93.81 101 LEU A C 1
ATOM 865 O O . LEU A 1 101 ? 17.813 -0.425 -13.247 1.00 93.81 101 LEU A O 1
ATOM 869 N N . ARG A 1 102 ? 16.091 0.573 -14.288 1.00 86.44 102 ARG A N 1
ATOM 870 C CA . ARG A 1 102 ? 16.144 -0.219 -15.516 1.00 86.44 102 ARG A CA 1
ATOM 871 C C . ARG A 1 102 ? 17.145 0.367 -16.496 1.00 86.44 102 ARG A C 1
ATOM 873 O O . ARG A 1 102 ? 17.905 -0.443 -17.065 1.00 86.44 102 ARG A O 1
#

Secondary structure (DSSP, 8-state):
-HHHHHHHHHHHHHTTTHHHHHHHHHHHHHHHHHH-GGGHHHHHHHHHHHHHHHHHHHHHHTGGGHHHHHHTT--HHHHHHHHHHHHHHHHHHHHHHHHHT-

pLDDT: mean 93.6, std 4.39, range [64.0, 97.38]

Nearest PDB structures (foldseek):
  2lrl-assembly1_A  TM=4.030E-01  e=4.901E+00  Escherichia coli K-12
  2wy2-assembly1_C  TM=4.006E-01  e=5.495E+00  Escherichia coli
  3k1s-assembly1_A  TM=4.212E-01  e=9.197E+00  Bacillus anthracis

Sequence (102 aa):
MKFIRNIRILFTFYRYFIWVSICINAACAYILWSNGIGAYKGLFWLKLLSLGASFYLVNEFKKQEYFYYYNFGFSKKSLWIITLVFDLFLFLGIMILAYQLR